Protein AF-A0A7V9I3N5-F1 (afdb_monomer_lite)

Structure (mmCIF, N/CA/C/O backbone):
data_AF-A0A7V9I3N5-F1
#
_entry.id   AF-A0A7V9I3N5-F1
#
loop_
_atom_site.group_PDB
_atom_site.id
_atom_site.type_symbol
_atom_site.label_atom_id
_atom_site.label_alt_id
_atom_site.label_comp_id
_atom_site.label_asym_id
_atom_site.label_entity_id
_atom_site.label_seq_id
_atom_site.pdbx_PDB_ins_code
_atom_site.Cartn_x
_atom_site.Cartn_y
_atom_site.Cartn_z
_atom_site.occupancy
_atom_site.B_iso_or_equiv
_atom_site.auth_seq_id
_atom_site.auth_comp_id
_atom_site.auth_asym_id
_atom_site.auth_atom_id
_atom_site.pdbx_PDB_model_num
ATOM 1 N N . MET A 1 1 ? 23.529 -1.086 1.995 1.00 63.31 1 MET A N 1
ATOM 2 C CA . MET A 1 1 ? 22.978 -0.033 2.885 1.00 63.31 1 MET A CA 1
ATOM 3 C C . MET A 1 1 ? 21.808 0.739 2.269 1.00 63.31 1 MET A C 1
ATOM 5 O O . MET A 1 1 ? 20.797 0.861 2.942 1.00 63.31 1 MET A O 1
ATOM 9 N N . ALA A 1 2 ? 21.884 1.232 1.023 1.00 70.44 2 ALA A N 1
ATOM 10 C CA . ALA A 1 2 ? 20.786 2.003 0.409 1.00 70.44 2 ALA A CA 1
ATOM 11 C C . ALA A 1 2 ? 19.458 1.220 0.292 1.00 70.44 2 ALA A C 1
ATOM 13 O O . ALA A 1 2 ? 18.419 1.730 0.693 1.00 70.44 2 ALA A O 1
ATOM 14 N N . PHE A 1 3 ? 19.508 -0.043 -0.146 1.00 71.62 3 PHE A N 1
ATOM 15 C CA . PHE A 1 3 ? 18.322 -0.901 -0.284 1.00 71.62 3 PHE A CA 1
ATOM 16 C C . PHE A 1 3 ? 17.526 -1.077 1.016 1.00 71.62 3 PHE A C 1
ATOM 18 O O . PHE A 1 3 ? 16.313 -0.917 1.008 1.00 71.62 3 PHE A O 1
ATOM 25 N N . TYR A 1 4 ? 18.199 -1.334 2.142 1.00 80.00 4 TYR A N 1
ATOM 26 C CA . TYR A 1 4 ? 17.542 -1.482 3.448 1.00 80.00 4 TYR A CA 1
ATOM 27 C C . TYR A 1 4 ? 16.784 -0.213 3.860 1.00 80.00 4 TYR A C 1
ATOM 29 O O . TYR A 1 4 ? 15.666 -0.294 4.352 1.00 80.00 4 TYR A O 1
ATOM 37 N N . ARG A 1 5 ? 17.365 0.967 3.611 1.00 81.88 5 ARG A N 1
ATOM 38 C CA . ARG A 1 5 ? 16.753 2.259 3.963 1.00 81.88 5 ARG A CA 1
ATOM 39 C C . ARG A 1 5 ? 15.498 2.533 3.136 1.00 81.88 5 ARG A C 1
ATOM 41 O O . 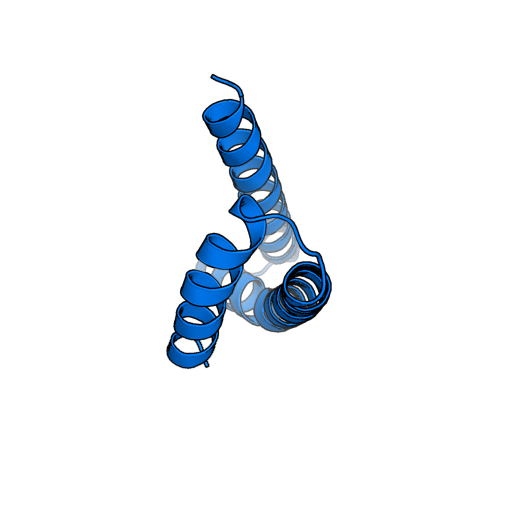ARG A 1 5 ? 14.517 3.023 3.681 1.00 81.88 5 ARG A O 1
ATOM 48 N N . ILE A 1 6 ? 15.531 2.186 1.849 1.00 75.00 6 ILE A N 1
ATOM 49 C CA . ILE A 1 6 ? 14.387 2.333 0.941 1.00 75.00 6 ILE A CA 1
ATOM 50 C C . ILE A 1 6 ? 13.273 1.359 1.335 1.00 75.00 6 ILE A C 1
ATOM 52 O O . ILE A 1 6 ? 12.128 1.778 1.467 1.00 75.00 6 ILE A O 1
ATOM 56 N N . LEU A 1 7 ? 13.607 0.088 1.585 1.00 78.69 7 LEU A N 1
ATOM 57 C CA . LEU A 1 7 ? 12.624 -0.922 1.985 1.00 78.69 7 LEU A CA 1
ATOM 58 C C . LEU A 1 7 ? 11.961 -0.563 3.320 1.00 78.69 7 LEU A C 1
ATOM 60 O O . LEU A 1 7 ? 10.744 -0.634 3.449 1.00 78.69 7 LEU A O 1
ATOM 64 N N . PHE A 1 8 ? 12.766 -0.146 4.300 1.00 83.75 8 PHE A N 1
ATOM 65 C CA . PHE A 1 8 ? 12.280 0.242 5.619 1.00 83.75 8 PHE A CA 1
ATOM 66 C C . PHE A 1 8 ? 11.376 1.478 5.550 1.00 83.75 8 PHE A C 1
ATOM 68 O O . PHE A 1 8 ? 10.311 1.475 6.160 1.00 83.75 8 PHE A O 1
ATOM 75 N N . GLY A 1 9 ? 11.758 2.497 4.770 1.00 82.19 9 GLY A N 1
ATOM 76 C CA . GLY A 1 9 ? 10.929 3.687 4.555 1.00 82.19 9 GLY A CA 1
ATOM 77 C C . GLY A 1 9 ? 9.591 3.348 3.900 1.00 82.19 9 GLY A C 1
ATOM 78 O O . GLY A 1 9 ? 8.543 3.672 4.446 1.00 82.19 9 GLY A O 1
ATOM 79 N N . LEU A 1 10 ? 9.618 2.593 2.797 1.00 74.75 10 LEU A N 1
ATOM 80 C CA . LEU A 1 10 ? 8.405 2.180 2.085 1.00 74.75 10 LEU A CA 1
ATOM 81 C C . LEU A 1 10 ? 7.461 1.357 2.981 1.00 74.75 10 LEU A C 1
ATOM 83 O O . LEU A 1 10 ? 6.247 1.549 2.967 1.00 74.75 10 LEU A O 1
ATOM 87 N N . SER A 1 11 ? 8.021 0.444 3.780 1.00 77.19 11 SER A N 1
ATOM 88 C CA . SER A 1 11 ? 7.244 -0.412 4.676 1.00 77.19 11 SER A CA 1
ATOM 89 C C . SER A 1 11 ? 6.644 0.373 5.846 1.00 77.19 11 SER A C 1
ATOM 91 O O . SER A 1 11 ? 5.507 0.108 6.239 1.00 77.19 11 SER A O 1
ATOM 93 N N . MET A 1 12 ? 7.386 1.340 6.397 1.00 89.31 12 MET A N 1
ATOM 94 C CA . MET A 1 12 ? 6.900 2.206 7.471 1.00 89.31 12 MET A CA 1
ATOM 95 C C . MET A 1 12 ? 5.770 3.114 6.975 1.00 89.31 12 MET A C 1
ATOM 97 O O . MET A 1 12 ? 4.739 3.199 7.640 1.00 89.31 12 MET A O 1
ATOM 101 N N . ASP A 1 13 ? 5.914 3.706 5.788 1.00 79.69 13 ASP A N 1
ATOM 102 C CA . ASP A 1 13 ? 4.890 4.566 5.186 1.00 79.69 13 ASP A CA 1
ATOM 103 C C . ASP A 1 13 ? 3.585 3.794 4.941 1.00 79.69 13 ASP A 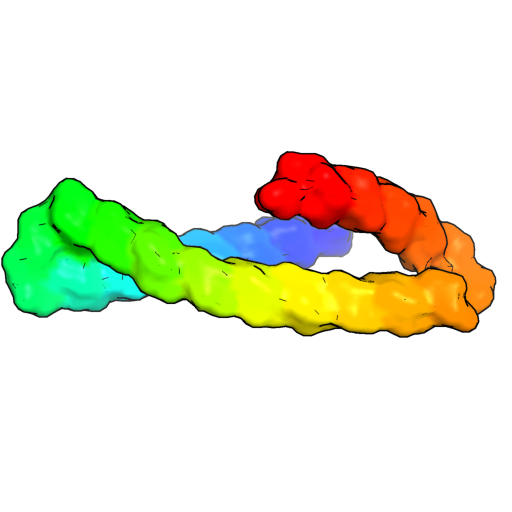C 1
ATOM 105 O O . ASP A 1 13 ? 2.495 4.279 5.258 1.00 79.69 13 ASP A O 1
ATOM 109 N N . TYR A 1 14 ? 3.688 2.546 4.471 1.00 75.06 14 TYR A N 1
ATOM 110 C CA . TYR A 1 14 ? 2.526 1.680 4.268 1.00 75.06 14 TYR A CA 1
ATOM 111 C C . TYR A 1 14 ? 1.841 1.308 5.591 1.00 75.06 14 TYR A C 1
ATOM 113 O O . TYR A 1 14 ? 0.619 1.410 5.723 1.00 75.06 14 TYR A O 1
ATOM 121 N N . MET A 1 15 ? 2.628 0.912 6.597 1.00 80.44 15 MET A N 1
ATOM 122 C CA . MET A 1 15 ? 2.102 0.480 7.892 1.00 80.44 15 MET A CA 1
ATOM 123 C C . MET A 1 15 ? 1.446 1.633 8.657 1.00 80.44 15 MET A C 1
ATOM 125 O O . MET A 1 15 ? 0.396 1.445 9.272 1.00 80.44 15 MET A O 1
ATOM 129 N N . VAL A 1 16 ? 2.021 2.836 8.589 1.00 82.06 16 VAL A N 1
ATOM 130 C CA . VAL A 1 16 ? 1.449 4.038 9.211 1.00 82.06 16 VAL A CA 1
ATOM 131 C C . VAL A 1 16 ? 0.140 4.430 8.528 1.00 82.06 16 VAL A C 1
ATOM 133 O O . VAL A 1 16 ? -0.829 4.742 9.221 1.00 82.06 16 VAL A O 1
ATOM 136 N N . PHE A 1 17 ? 0.066 4.360 7.197 1.00 77.88 17 PHE A N 1
ATOM 137 C CA . PHE A 1 17 ? -1.166 4.664 6.466 1.00 77.88 17 PHE A CA 1
ATOM 138 C C . PHE A 1 17 ? -2.295 3.676 6.803 1.00 77.88 17 PHE A C 1
ATOM 140 O O . PHE A 1 17 ? -3.414 4.091 7.118 1.00 77.88 17 PHE A O 1
ATOM 147 N N . LEU A 1 18 ? -1.980 2.377 6.818 1.00 76.50 18 LEU A N 1
ATOM 148 C CA . LEU A 1 18 ? -2.896 1.301 7.209 1.00 76.50 18 LEU A CA 1
ATOM 149 C C . LEU A 1 18 ? -3.412 1.490 8.644 1.00 76.50 18 LEU A C 1
ATOM 151 O 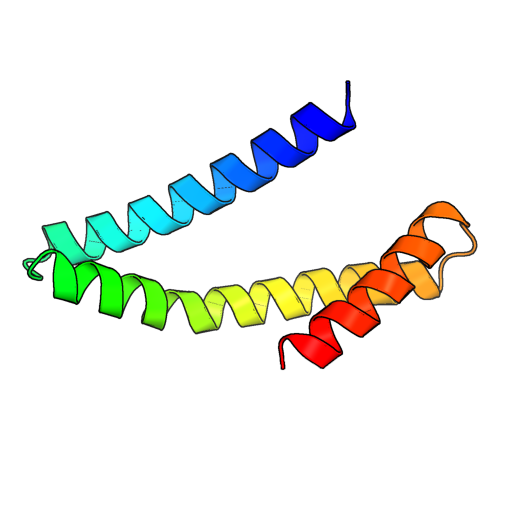O . LEU A 1 18 ? -4.621 1.501 8.880 1.00 76.50 18 LEU A O 1
ATOM 155 N N . MET A 1 19 ? -2.505 1.691 9.603 1.00 78.94 19 MET A N 1
ATOM 156 C CA . MET A 1 19 ? -2.864 1.867 11.013 1.00 78.94 19 MET A CA 1
ATOM 157 C C . MET A 1 19 ? -3.650 3.153 11.264 1.00 78.94 19 MET A C 1
ATOM 159 O O . MET A 1 19 ? -4.549 3.159 12.105 1.00 78.94 19 MET A O 1
ATOM 163 N N . SER A 1 20 ? -3.350 4.229 10.532 1.00 79.25 20 SER A N 1
ATOM 164 C CA . SER A 1 20 ? -4.099 5.484 10.614 1.00 79.25 20 SER A CA 1
ATOM 165 C C . SER A 1 20 ? -5.562 5.279 10.215 1.00 79.25 20 SER A C 1
ATOM 167 O O . SER A 1 20 ? -6.455 5.682 10.958 1.00 79.25 20 SER A O 1
ATOM 169 N N . ARG A 1 21 ? -5.816 4.561 9.112 1.00 73.88 21 ARG A N 1
ATOM 170 C CA . ARG A 1 21 ? -7.180 4.250 8.653 1.00 73.88 21 ARG A CA 1
ATOM 171 C C . ARG A 1 21 ? -7.944 3.346 9.613 1.00 73.88 21 ARG A C 1
ATOM 173 O O . ARG A 1 21 ? -9.076 3.660 9.959 1.00 73.88 21 ARG A O 1
ATOM 180 N N . ILE A 1 22 ? -7.317 2.281 10.114 1.00 73.12 22 ILE A N 1
ATOM 181 C CA . ILE A 1 22 ? -7.942 1.402 11.120 1.00 73.12 22 ILE A CA 1
ATOM 182 C C . ILE A 1 22 ? -8.284 2.192 12.394 1.00 73.12 22 ILE A C 1
ATOM 184 O O . ILE A 1 22 ? -9.352 2.014 12.981 1.00 73.12 22 ILE A O 1
ATOM 188 N N . ARG A 1 23 ? -7.388 3.090 12.825 1.00 79.38 23 ARG A N 1
ATOM 189 C CA . ARG A 1 23 ? -7.610 3.944 13.997 1.00 79.38 23 ARG A CA 1
ATOM 190 C C . ARG A 1 23 ? -8.742 4.943 13.771 1.00 79.38 23 ARG A C 1
ATOM 192 O O . ARG A 1 23 ? -9.507 5.183 14.696 1.00 79.38 23 ARG A O 1
ATOM 199 N N . GLU A 1 24 ? -8.844 5.526 12.583 1.00 79.56 24 GLU A N 1
ATOM 200 C CA . GLU A 1 24 ? -9.908 6.465 12.223 1.00 79.56 24 GLU A CA 1
ATOM 201 C C . GLU A 1 24 ? -11.288 5.798 12.314 1.00 79.56 24 GLU A C 1
ATOM 203 O O . GLU A 1 24 ? -12.166 6.325 12.994 1.00 79.56 24 GLU A O 1
ATOM 208 N N . GLU A 1 25 ? -11.436 4.594 11.758 1.00 73.56 25 GLU A N 1
ATOM 209 C CA . GLU A 1 25 ? -12.653 3.774 11.867 1.00 73.56 25 GLU A CA 1
ATOM 210 C C . GLU A 1 25 ? -12.973 3.406 13.330 1.00 73.56 25 GLU A C 1
ATOM 212 O O . GLU A 1 25 ? -14.120 3.488 13.774 1.00 73.56 25 GLU A O 1
ATOM 217 N N . HIS A 1 26 ? -11.954 3.063 14.127 1.00 73.38 26 HIS A N 1
ATOM 218 C CA . HIS A 1 26 ? -12.138 2.729 15.543 1.00 73.38 26 HIS A CA 1
ATOM 219 C C . HIS A 1 26 ? -12.579 3.936 16.390 1.00 73.38 26 HIS A C 1
ATOM 221 O O . HIS A 1 26 ? -13.458 3.809 17.243 1.00 73.38 26 HIS A O 1
ATOM 227 N N . VAL A 1 27 ? -12.008 5.121 16.142 1.00 81.25 27 VAL A N 1
ATOM 228 C CA . VAL A 1 27 ? -12.371 6.368 16.842 1.00 81.25 27 VAL A CA 1
ATOM 229 C C . VAL A 1 27 ? -13.796 6.820 16.494 1.00 81.25 27 VAL A C 1
ATOM 231 O O . VAL A 1 27 ? -14.459 7.412 17.342 1.00 81.25 27 VAL A O 1
ATOM 234 N N . HIS A 1 28 ? -14.307 6.484 15.306 1.00 79.25 28 HIS A N 1
ATOM 235 C CA . HIS A 1 28 ? -15.696 6.755 14.906 1.00 79.25 28 HIS A CA 1
ATOM 236 C C . HIS A 1 28 ? -16.731 5.789 15.523 1.00 79.25 28 HIS A C 1
ATOM 238 O O . HIS A 1 28 ? -17.912 5.848 15.184 1.00 79.25 28 HIS A O 1
ATOM 244 N N . GLY A 1 29 ? -16.324 4.942 16.476 1.00 76.81 29 GLY A N 1
ATOM 245 C CA . GLY A 1 29 ? -17.234 4.138 17.297 1.00 76.81 29 GLY A CA 1
ATOM 246 C C . GLY A 1 29 ? -17.379 2.681 16.858 1.00 76.81 29 GLY A C 1
ATOM 247 O O . GLY A 1 29 ? -18.168 1.945 17.454 1.00 76.81 29 GLY A O 1
ATOM 248 N N . LEU A 1 30 ? -16.613 2.228 15.860 1.00 75.81 30 LEU A N 1
ATOM 249 C CA . LEU A 1 30 ? -16.569 0.811 15.506 1.00 75.81 30 LEU A CA 1
ATOM 250 C C . LEU A 1 30 ? -15.800 0.011 16.563 1.00 75.81 30 LEU A C 1
ATOM 252 O O . LEU A 1 30 ? -14.694 0.363 16.977 1.00 75.81 30 LEU A O 1
ATOM 256 N N . GLN A 1 31 ? -16.373 -1.124 16.965 1.00 75.88 31 GLN A N 1
ATOM 257 C CA . GLN A 1 31 ? -15.692 -2.145 17.768 1.00 75.88 31 GLN A CA 1
ATOM 258 C C . GLN A 1 31 ? -14.371 -2.537 17.089 1.00 75.88 31 GLN A C 1
ATOM 260 O O . GLN A 1 31 ? -14.332 -2.680 15.868 1.00 75.88 31 GLN A O 1
ATOM 265 N N . THR A 1 32 ? -13.294 -2.748 17.853 1.00 75.31 32 THR A N 1
ATOM 266 C CA . THR A 1 32 ? -11.923 -2.934 17.327 1.00 75.31 32 THR A CA 1
ATOM 267 C C . THR A 1 32 ? -11.843 -3.967 16.199 1.00 75.31 32 THR A C 1
ATOM 269 O O . THR A 1 32 ? -11.161 -3.749 15.204 1.00 75.31 32 THR A O 1
ATOM 272 N N . ARG A 1 33 ? -12.593 -5.069 16.310 1.00 74.94 33 ARG A N 1
ATOM 273 C CA . ARG A 1 33 ? -12.639 -6.117 15.281 1.00 74.94 33 ARG A CA 1
ATOM 274 C C . ARG A 1 33 ? -13.324 -5.655 13.987 1.00 74.94 33 ARG A C 1
ATOM 276 O O . ARG A 1 33 ? -12.809 -5.914 12.907 1.00 74.94 33 ARG A O 1
ATOM 283 N N . ALA A 1 34 ? -14.427 -4.918 14.105 1.00 74.50 34 ALA A N 1
ATOM 284 C CA . ALA A 1 34 ? -15.160 -4.369 12.965 1.00 74.50 34 ALA A CA 1
ATOM 285 C C . ALA A 1 34 ? -14.393 -3.226 12.276 1.00 74.50 34 ALA A C 1
ATOM 287 O O . ALA A 1 34 ? -14.458 -3.106 11.057 1.00 74.50 34 ALA A O 1
ATOM 288 N N . ALA A 1 35 ? -13.632 -2.427 13.033 1.00 72.00 35 ALA A N 1
ATOM 289 C CA . ALA A 1 35 ? -12.762 -1.377 12.495 1.00 72.00 35 ALA A CA 1
ATOM 290 C C . ALA A 1 35 ? -11.588 -1.949 11.680 1.00 72.00 35 ALA A C 1
ATOM 292 O O . ALA A 1 35 ? -11.214 -1.387 10.655 1.00 72.00 35 ALA A O 1
ATOM 293 N N . VAL A 1 36 ? -11.027 -3.089 12.103 1.00 71.38 36 VAL A N 1
ATOM 294 C CA . VAL A 1 36 ? -9.992 -3.802 11.335 1.00 71.38 36 VAL A CA 1
ATOM 295 C C . VAL A 1 36 ? -10.578 -4.394 10.052 1.00 71.38 36 VAL A C 1
ATOM 297 O O . VAL A 1 36 ? -9.994 -4.211 8.988 1.00 71.38 36 VAL A O 1
ATOM 300 N N . GLU A 1 37 ? -11.741 -5.048 10.121 1.00 73.88 37 GLU A N 1
ATOM 301 C CA . GLU A 1 37 ? -12.413 -5.597 8.931 1.00 73.88 37 GLU A CA 1
ATOM 302 C C . GLU A 1 37 ? -12.782 -4.501 7.920 1.00 73.88 37 GLU A C 1
ATOM 304 O O . GLU A 1 37 ? -12.462 -4.631 6.738 1.00 73.88 37 GLU A O 1
ATOM 309 N N . HIS A 1 38 ? -13.375 -3.392 8.376 1.00 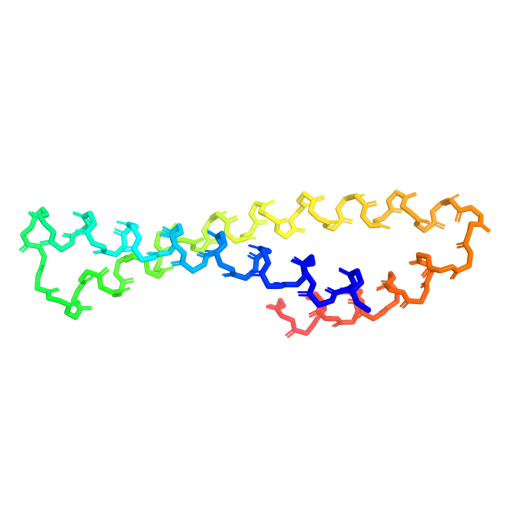70.62 38 HIS A N 1
ATOM 310 C CA . HIS A 1 38 ? -13.692 -2.255 7.505 1.00 70.62 38 HIS A CA 1
ATOM 311 C C . HIS A 1 38 ? -12.441 -1.556 6.978 1.00 70.62 38 HIS A C 1
ATOM 313 O O . HIS A 1 38 ? -12.388 -1.232 5.794 1.00 70.62 38 HIS A O 1
ATOM 319 N N . GLY A 1 39 ? -11.417 -1.368 7.814 1.00 68.00 39 GLY A N 1
ATOM 320 C CA . GLY A 1 39 ? -10.152 -0.768 7.401 1.00 68.00 39 GLY A CA 1
ATOM 321 C C . GLY A 1 39 ? -9.477 -1.574 6.291 1.00 68.00 39 GLY A C 1
ATOM 322 O O . GLY A 1 39 ? -9.094 -1.010 5.270 1.00 68.00 39 GLY A O 1
ATOM 323 N N . ILE A 1 40 ? -9.403 -2.900 6.433 1.00 69.44 40 ILE A N 1
ATOM 324 C CA . ILE A 1 40 ? -8.832 -3.787 5.407 1.00 69.44 40 ILE A CA 1
ATOM 325 C C . ILE A 1 40 ? -9.691 -3.773 4.131 1.00 69.44 40 ILE A C 1
ATOM 327 O O . ILE A 1 40 ? -9.152 -3.628 3.032 1.00 69.44 40 ILE A O 1
ATOM 331 N N . ALA A 1 41 ? -11.020 -3.851 4.256 1.00 71.31 41 ALA A N 1
ATOM 332 C CA . ALA A 1 41 ? -11.929 -3.835 3.107 1.00 71.31 41 ALA A CA 1
ATOM 333 C C . ALA A 1 41 ? -11.891 -2.501 2.332 1.00 71.31 41 ALA A C 1
ATOM 335 O O . ALA A 1 41 ? -11.897 -2.494 1.098 1.00 71.31 41 ALA A O 1
ATOM 336 N N . ALA A 1 42 ? -11.797 -1.367 3.031 1.00 68.31 42 ALA A N 1
ATOM 337 C CA . ALA A 1 42 ? -11.697 -0.041 2.423 1.00 68.31 42 ALA A CA 1
ATOM 338 C C . ALA A 1 42 ? -10.362 0.163 1.687 1.00 68.31 42 ALA A C 1
ATOM 340 O O . ALA A 1 42 ? -10.310 0.835 0.651 1.00 68.31 42 ALA A O 1
ATOM 341 N N . ILE A 1 43 ? -9.286 -0.452 2.186 1.00 65.62 43 ILE A N 1
ATOM 342 C CA . ILE A 1 43 ? -7.943 -0.341 1.607 1.00 65.62 43 ILE A CA 1
ATOM 343 C C . ILE A 1 43 ? -7.807 -1.152 0.317 1.00 65.62 43 ILE A C 1
ATOM 345 O O . ILE A 1 43 ? -7.008 -0.765 -0.532 1.00 65.62 43 ILE A O 1
ATOM 349 N N . GLY A 1 44 ? -8.645 -2.168 0.078 1.00 67.12 44 GLY A N 1
ATOM 350 C CA . GLY A 1 44 ? -8.610 -2.965 -1.157 1.00 67.12 44 GLY A CA 1
ATOM 351 C C . GLY A 1 44 ? -8.623 -2.122 -2.441 1.00 67.12 44 GLY A C 1
ATOM 352 O O . GLY A 1 44 ? -7.844 -2.363 -3.358 1.00 67.12 44 GLY A O 1
ATOM 353 N N . ARG A 1 45 ? -9.420 -1.045 -2.481 1.00 69.44 45 ARG A N 1
ATOM 354 C CA . ARG A 1 45 ? -9.485 -0.129 -3.641 1.00 69.44 45 ARG A CA 1
ATOM 355 C C . ARG A 1 45 ? -8.190 0.672 -3.822 1.00 69.44 45 ARG A C 1
ATOM 357 O O . ARG A 1 45 ? -7.770 0.928 -4.947 1.00 69.44 45 ARG A O 1
ATOM 364 N N . VAL A 1 46 ? -7.561 1.058 -2.711 1.00 70.38 46 VAL A N 1
ATOM 365 C CA . VAL A 1 46 ? -6.286 1.789 -2.685 1.00 70.38 46 VAL A CA 1
ATOM 366 C C . VAL A 1 46 ? -5.134 0.870 -3.093 1.00 70.38 46 VAL A C 1
ATOM 368 O O . VAL A 1 46 ? -4.276 1.297 -3.861 1.00 70.38 46 VAL A O 1
ATOM 371 N N . VAL A 1 47 ? -5.140 -0.395 -2.654 1.00 68.75 47 VAL A N 1
ATOM 372 C CA . VAL A 1 47 ? -4.150 -1.403 -3.072 1.00 68.75 47 VAL A CA 1
ATOM 373 C C . VAL A 1 47 ? -4.227 -1.642 -4.573 1.00 68.75 47 VAL A C 1
ATOM 375 O O . VAL A 1 47 ? -3.201 -1.583 -5.241 1.00 68.75 47 VAL A O 1
ATOM 378 N N . VAL A 1 48 ? -5.431 -1.819 -5.125 1.00 69.88 48 VAL A N 1
ATOM 379 C CA . VAL A 1 48 ? -5.621 -2.000 -6.573 1.00 69.88 48 VAL A CA 1
ATOM 380 C C . VAL A 1 48 ? -5.134 -0.774 -7.35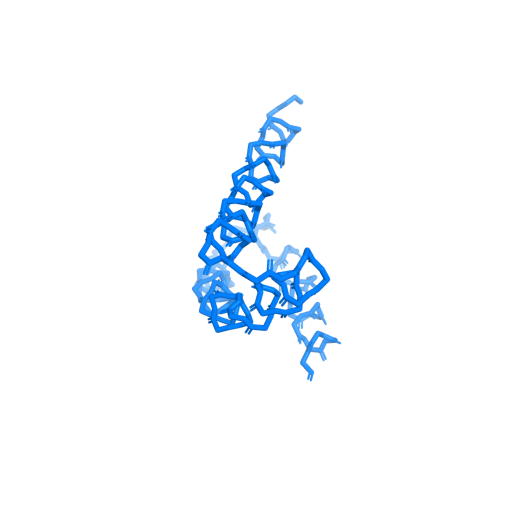6 1.00 69.88 48 VAL A C 1
ATOM 382 O O . VAL A 1 48 ? -4.444 -0.919 -8.363 1.00 69.88 48 VAL A O 1
ATOM 385 N N . ALA A 1 49 ? -5.419 0.443 -6.881 1.00 71.19 49 ALA A N 1
ATOM 386 C CA . ALA A 1 49 ? -4.907 1.663 -7.506 1.00 71.19 49 ALA A CA 1
ATOM 387 C C . ALA A 1 49 ? -3.369 1.753 -7.447 1.00 71.19 49 ALA A C 1
ATOM 389 O O . ALA A 1 49 ? -2.731 2.078 -8.448 1.00 71.19 49 ALA A O 1
ATOM 390 N N . ALA A 1 50 ? -2.761 1.420 -6.305 1.00 68.88 50 ALA A N 1
ATOM 391 C CA . ALA A 1 50 ? -1.308 1.386 -6.151 1.00 68.88 50 ALA A CA 1
ATOM 392 C C . ALA A 1 50 ? -0.661 0.314 -7.046 1.00 68.88 50 ALA A C 1
ATOM 394 O O . ALA A 1 50 ? 0.355 0.588 -7.684 1.00 68.88 50 ALA A O 1
ATOM 395 N N . ALA A 1 51 ? -1.274 -0.869 -7.152 1.00 66.94 51 ALA A N 1
ATOM 396 C CA . ALA A 1 51 ? -0.833 -1.949 -8.028 1.00 66.94 51 ALA A CA 1
ATOM 397 C C . ALA A 1 51 ? -0.876 -1.535 -9.507 1.00 66.94 51 ALA A C 1
ATOM 399 O O . ALA A 1 51 ? 0.077 -1.796 -10.238 1.00 66.94 51 ALA A O 1
ATOM 400 N N . LEU A 1 52 ? -1.920 -0.817 -9.939 1.00 75.00 52 LEU A N 1
ATOM 401 C CA . LEU A 1 52 ? -2.014 -0.275 -11.300 1.00 75.00 52 LEU A CA 1
ATOM 402 C C . LEU A 1 52 ? -0.935 0.776 -11.586 1.00 75.00 52 LEU A C 1
ATOM 404 O O . LEU A 1 52 ? -0.293 0.721 -12.636 1.00 75.00 52 LEU A O 1
ATOM 408 N N . ILE A 1 53 ? -0.705 1.716 -10.664 1.00 77.31 53 ILE A N 1
ATOM 409 C CA . ILE A 1 53 ? 0.319 2.760 -10.829 1.00 77.31 53 ILE A CA 1
ATOM 410 C C . ILE A 1 53 ? 1.713 2.127 -10.896 1.00 77.31 53 ILE A C 1
ATOM 412 O O . ILE A 1 53 ? 2.458 2.381 -11.843 1.00 77.31 53 ILE A O 1
ATOM 416 N N . MET A 1 54 ? 2.044 1.259 -9.936 1.00 64.94 54 MET A N 1
ATOM 417 C CA . MET A 1 54 ? 3.330 0.561 -9.898 1.00 64.94 54 MET A CA 1
ATOM 418 C C . MET A 1 54 ? 3.504 -0.335 -11.128 1.00 64.94 54 MET A C 1
ATOM 420 O O . MET A 1 54 ? 4.526 -0.245 -11.804 1.00 64.94 54 MET A O 1
ATOM 424 N N . GLY A 1 55 ? 2.484 -1.117 -11.492 1.00 68.81 55 GLY A N 1
ATOM 425 C CA . GLY A 1 55 ? 2.477 -1.946 -12.699 1.00 68.81 55 GLY A CA 1
ATOM 426 C C . GLY A 1 55 ? 2.723 -1.141 -13.977 1.00 68.81 55 GLY A C 1
ATOM 427 O O . GLY A 1 55 ? 3.505 -1.566 -14.824 1.00 68.81 55 GLY A O 1
ATOM 428 N N . THR A 1 56 ? 2.150 0.060 -14.086 1.00 70.50 56 THR A N 1
ATOM 429 C CA . THR A 1 56 ? 2.365 0.953 -15.238 1.00 70.50 56 THR A CA 1
ATOM 430 C C . THR A 1 56 ? 3.798 1.494 -15.290 1.00 70.50 56 THR A C 1
ATOM 432 O O . THR A 1 56 ? 4.421 1.485 -16.352 1.00 70.50 56 THR A O 1
ATOM 435 N N . VAL A 1 57 ? 4.358 1.922 -14.152 1.00 67.75 57 VAL A N 1
ATOM 436 C CA . VAL A 1 57 ? 5.753 2.397 -14.066 1.00 67.75 57 VAL A CA 1
ATOM 437 C C . VAL A 1 57 ? 6.738 1.276 -14.424 1.00 67.75 57 VAL A C 1
ATOM 439 O O . VAL A 1 57 ? 7.684 1.501 -15.178 1.00 67.75 57 VAL A O 1
ATOM 442 N N . PHE A 1 58 ? 6.495 0.048 -13.958 1.00 61.72 58 PHE A N 1
ATOM 443 C CA . PHE A 1 58 ? 7.342 -1.102 -14.287 1.00 61.72 58 PHE A CA 1
ATOM 444 C C . PHE A 1 58 ? 7.171 -1.584 -15.733 1.00 61.72 58 PHE A C 1
ATOM 446 O O . PHE A 1 58 ? 8.162 -1.954 -16.363 1.00 61.72 58 PHE A O 1
ATOM 453 N N . ALA A 1 59 ? 5.965 -1.512 -16.302 1.00 66.25 59 ALA A N 1
ATOM 454 C CA . ALA A 1 59 ? 5.745 -1.773 -17.724 1.00 66.25 59 ALA A CA 1
ATOM 455 C C . ALA A 1 59 ? 6.524 -0.781 -18.606 1.00 66.25 59 ALA A C 1
ATOM 457 O O . ALA A 1 59 ? 7.135 -1.185 -19.595 1.00 66.25 59 ALA A O 1
ATOM 458 N N . ALA A 1 60 ? 6.592 0.496 -18.213 1.00 66.25 60 ALA A N 1
ATOM 459 C CA . ALA A 1 60 ? 7.422 1.490 -18.892 1.00 66.25 60 ALA A CA 1
ATOM 460 C C . ALA A 1 60 ? 8.925 1.159 -18.805 1.00 66.25 60 ALA A C 1
ATOM 462 O O . ALA A 1 60 ? 9.672 1.424 -19.747 1.00 66.25 60 ALA A O 1
ATOM 463 N N . PHE A 1 61 ? 9.376 0.516 -17.724 1.00 62.28 61 PHE A N 1
ATOM 464 C CA . PHE A 1 61 ? 10.762 0.066 -17.601 1.00 62.28 61 PHE A CA 1
ATOM 465 C C . PHE A 1 61 ? 11.116 -1.141 -18.484 1.00 62.28 61 PHE A C 1
ATOM 467 O O . PHE A 1 61 ? 12.278 -1.265 -18.860 1.00 62.28 61 PHE A O 1
ATOM 474 N N . ILE A 1 62 ? 10.153 -1.983 -18.883 1.00 59.53 62 ILE A N 1
ATOM 475 C CA . ILE A 1 62 ? 10.383 -3.080 -19.851 1.00 59.53 62 ILE A CA 1
ATOM 476 C C . ILE A 1 62 ? 10.783 -2.536 -21.233 1.00 59.53 62 ILE A C 1
ATOM 478 O O . ILE A 1 62 ? 11.569 -3.167 -21.941 1.00 59.53 62 ILE A O 1
ATOM 482 N N . LEU A 1 63 ? 10.267 -1.361 -21.604 1.00 61.53 63 LEU A N 1
ATOM 483 C CA . LEU A 1 63 ? 10.638 -0.650 -22.833 1.00 61.53 63 LEU A CA 1
ATOM 484 C C . LEU A 1 63 ? 12.007 0.044 -22.733 1.00 61.53 63 LEU A C 1
ATOM 486 O O . LEU A 1 63 ? 12.562 0.442 -23.756 1.00 61.53 63 LEU A O 1
ATOM 490 N N . SER A 1 64 ? 12.560 0.185 -21.526 1.00 56.69 64 SER A N 1
ATOM 491 C CA . SER A 1 64 ? 13.848 0.834 -21.291 1.00 56.69 64 SER A CA 1
ATOM 492 C C . SER A 1 64 ? 14.994 -0.185 -21.373 1.00 56.69 64 SER A C 1
ATOM 494 O O . SER A 1 64 ? 14.900 -1.293 -20.851 1.00 56.69 64 SER A O 1
ATOM 496 N N . ALA A 1 65 ? 16.092 0.167 -22.046 1.00 54.75 65 ALA A N 1
ATOM 497 C CA . ALA A 1 65 ? 17.175 -0.758 -22.418 1.00 54.75 65 ALA A CA 1
ATOM 498 C C . ALA A 1 65 ? 18.106 -1.192 -21.259 1.00 54.75 65 ALA A C 1
ATOM 500 O O . ALA A 1 65 ? 19.082 -1.908 -21.489 1.00 54.75 65 ALA A O 1
ATOM 501 N N . ASP A 1 66 ? 17.820 -0.778 -20.022 1.00 55.75 66 ASP A N 1
ATOM 502 C CA . ASP A 1 66 ? 18.642 -1.065 -18.846 1.00 55.75 66 ASP A CA 1
ATOM 503 C C . ASP A 1 66 ? 18.362 -2.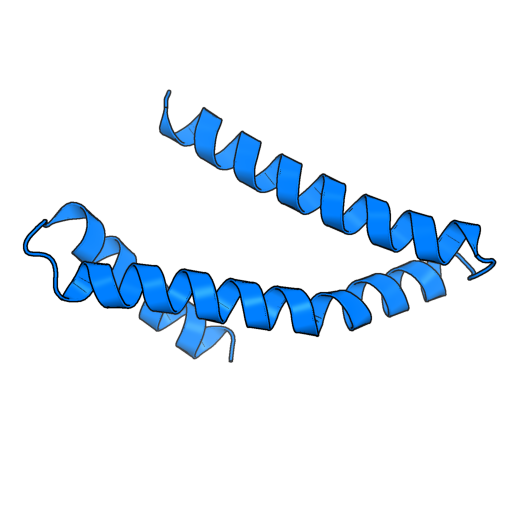462 -18.256 1.00 55.75 66 ASP A C 1
ATOM 505 O O . ASP A 1 66 ? 17.221 -2.908 -18.134 1.00 55.75 66 ASP A O 1
ATOM 509 N N . ARG A 1 67 ? 19.421 -3.190 -17.874 1.00 52.91 67 ARG A N 1
ATOM 510 C CA . ARG A 1 67 ? 19.341 -4.626 -17.518 1.00 52.91 67 ARG A CA 1
ATOM 511 C C . ARG A 1 67 ? 18.757 -4.884 -16.122 1.00 52.91 67 ARG A C 1
ATOM 513 O O . ARG A 1 67 ? 18.082 -5.888 -15.923 1.00 52.91 67 ARG A O 1
ATOM 520 N N . ILE A 1 68 ? 18.969 -3.954 -15.189 1.00 58.25 68 ILE A N 1
ATOM 521 C CA . ILE A 1 68 ? 18.476 -4.013 -13.801 1.00 58.25 68 ILE A CA 1
ATOM 522 C C . ILE A 1 68 ? 16.932 -4.012 -13.725 1.00 58.25 68 ILE A C 1
ATOM 524 O O . ILE A 1 68 ? 16.382 -4.898 -13.075 1.00 58.25 68 ILE A O 1
ATOM 528 N N . PRO A 1 69 ? 16.191 -3.104 -14.394 1.00 59.38 69 PRO A N 1
ATOM 529 C CA . PRO A 1 69 ? 14.727 -3.121 -14.350 1.00 59.38 69 PRO A CA 1
ATOM 530 C C . PRO A 1 69 ? 14.079 -4.367 -14.975 1.00 59.38 69 PRO A C 1
ATOM 532 O O . PRO A 1 69 ? 12.954 -4.717 -14.619 1.00 59.38 69 PRO A O 1
ATOM 535 N N . LYS A 1 70 ? 14.771 -5.056 -15.888 1.00 56.22 70 LYS A N 1
ATOM 536 C CA . LYS A 1 70 ? 14.212 -6.175 -16.660 1.00 56.22 70 LYS A CA 1
ATOM 537 C C . LYS A 1 70 ? 13.983 -7.436 -15.817 1.00 56.22 70 LYS A C 1
ATOM 539 O O . LYS A 1 70 ? 12.971 -8.110 -15.992 1.00 56.22 70 LYS A O 1
ATOM 544 N N . GLU A 1 71 ? 14.889 -7.729 -14.883 1.00 64.75 71 GLU A N 1
ATOM 545 C CA . GLU A 1 71 ? 14.753 -8.865 -13.954 1.00 64.75 71 GLU A CA 1
ATOM 546 C C . GLU A 1 71 ? 13.647 -8.620 -12.919 1.00 64.75 71 GLU A C 1
ATOM 548 O O . GLU A 1 71 ? 12.841 -9.511 -12.645 1.00 64.75 71 GLU A O 1
ATOM 553 N N . PHE A 1 72 ? 13.540 -7.385 -12.418 1.00 65.75 72 PHE A N 1
ATOM 554 C CA . PHE A 1 72 ? 12.445 -6.979 -11.535 1.00 65.75 72 PHE A CA 1
ATOM 555 C C . PHE A 1 72 ? 11.087 -7.027 -12.245 1.00 65.75 72 PHE A C 1
ATOM 557 O O . PHE A 1 72 ? 10.121 -7.506 -11.656 1.00 65.75 72 PHE A O 1
ATOM 564 N N . GLY A 1 73 ? 11.010 -6.605 -13.514 1.00 64.19 73 GLY A N 1
ATOM 565 C CA . GLY A 1 73 ? 9.777 -6.661 -14.306 1.00 64.19 73 GLY A CA 1
ATOM 566 C C . GLY A 1 73 ? 9.236 -8.083 -14.502 1.00 64.19 73 GLY A C 1
ATOM 567 O O . GLY A 1 73 ? 8.027 -8.291 -14.418 1.00 64.19 73 GLY A O 1
ATOM 568 N N . LEU A 1 74 ? 10.114 -9.075 -14.697 1.00 70.31 74 LEU A N 1
ATOM 569 C CA . LEU A 1 74 ? 9.720 -10.482 -14.845 1.00 70.31 74 LEU A CA 1
ATOM 570 C C . LEU A 1 74 ? 9.170 -11.071 -13.534 1.00 70.31 74 LEU A C 1
ATOM 572 O O . LEU A 1 74 ? 8.103 -11.683 -13.539 1.00 70.31 74 LEU A O 1
ATOM 576 N N . LEU A 1 75 ? 9.873 -10.859 -12.415 1.00 72.38 75 LEU A N 1
ATOM 577 C CA . LEU A 1 75 ? 9.430 -11.287 -11.079 1.00 72.38 75 LEU A CA 1
ATOM 578 C C . LEU A 1 75 ? 8.061 -10.693 -10.717 1.00 72.38 75 LEU A C 1
ATOM 580 O O . LEU A 1 75 ? 7.222 -11.377 -10.133 1.00 72.38 75 LEU A O 1
ATOM 584 N N . LEU A 1 76 ? 7.815 -9.439 -11.104 1.00 64.69 76 LEU A N 1
ATOM 585 C CA . LEU A 1 76 ? 6.563 -8.747 -10.809 1.00 64.69 76 LEU A CA 1
ATOM 586 C C . LEU A 1 76 ? 5.391 -9.213 -11.675 1.00 64.69 76 LEU A C 1
ATOM 588 O O . LEU A 1 76 ? 4.280 -9.341 -11.168 1.00 64.69 76 LEU A O 1
ATOM 592 N N . ALA A 1 77 ? 5.626 -9.475 -12.965 1.00 65.06 77 ALA A N 1
ATOM 593 C CA . ALA A 1 77 ? 4.599 -10.025 -13.847 1.00 65.06 77 ALA A CA 1
ATOM 594 C C . ALA A 1 77 ? 4.072 -11.358 -13.297 1.00 65.06 77 ALA A C 1
ATOM 596 O O . ALA A 1 77 ? 2.866 -11.589 -13.294 1.00 65.06 77 ALA A O 1
ATOM 597 N N . VAL A 1 78 ? 4.968 -12.189 -12.755 1.00 74.06 78 VAL A N 1
ATOM 598 C CA . VAL A 1 78 ? 4.605 -13.435 -12.069 1.00 74.06 78 VAL A CA 1
ATOM 599 C C . VAL A 1 78 ? 3.843 -13.161 -10.769 1.00 74.06 78 VAL A C 1
ATOM 601 O O . VAL A 1 78 ? 2.830 -13.809 -10.522 1.00 74.06 78 VAL A O 1
ATOM 604 N N . ALA A 1 79 ? 4.279 -12.192 -9.958 1.00 70.38 79 ALA A N 1
ATOM 605 C CA . ALA A 1 79 ? 3.604 -11.839 -8.707 1.00 70.38 79 ALA A CA 1
ATOM 606 C C . ALA A 1 79 ? 2.158 -11.357 -8.934 1.00 70.38 79 ALA A C 1
ATOM 608 O O . ALA A 1 79 ? 1.255 -11.876 -8.292 1.00 70.38 79 ALA A O 1
ATOM 609 N N . ILE A 1 80 ? 1.916 -10.450 -9.890 1.00 64.38 80 ILE A N 1
ATOM 610 C CA . ILE A 1 80 ? 0.561 -9.960 -10.220 1.00 64.38 80 ILE A CA 1
ATOM 611 C C . ILE A 1 80 ? -0.318 -11.088 -10.767 1.00 64.38 80 ILE A C 1
ATOM 613 O O . ILE A 1 80 ? -1.480 -11.184 -10.395 1.00 64.38 80 ILE A O 1
ATOM 617 N N . LEU A 1 81 ? 0.229 -11.961 -11.621 1.00 65.69 81 LEU A N 1
ATOM 618 C CA . LEU A 1 81 ? -0.509 -13.118 -12.140 1.00 65.69 81 LEU A CA 1
ATOM 619 C C . LEU A 1 81 ? -0.907 -14.113 -11.034 1.00 65.69 81 LEU A C 1
ATOM 621 O O . LEU A 1 81 ? -1.813 -14.911 -11.237 1.00 65.69 81 LEU A O 1
ATOM 625 N N . THR A 1 82 ? -0.194 -14.098 -9.906 1.00 69.88 82 THR A N 1
ATOM 626 C CA . THR A 1 82 ? -0.445 -14.975 -8.753 1.00 69.88 82 THR A CA 1
ATOM 627 C C . THR A 1 82 ? -1.340 -14.308 -7.698 1.00 69.88 82 THR A C 1
ATOM 629 O O . THR A 1 82 ? -2.001 -15.011 -6.942 1.00 69.88 82 THR A O 1
ATOM 632 N N . ASP A 1 83 ? -1.341 -12.973 -7.624 1.00 53.72 83 ASP A N 1
ATOM 633 C CA . ASP A 1 83 ? -2.113 -12.169 -6.660 1.00 53.72 83 ASP A CA 1
ATOM 634 C C . ASP A 1 83 ? -3.528 -11.807 -7.171 1.00 53.72 83 ASP A C 1
ATOM 636 O O . ASP A 1 83 ? -4.377 -11.385 -6.387 1.00 53.72 83 ASP A O 1
ATOM 640 N N . ALA A 1 84 ? -3.784 -11.979 -8.477 1.00 46.62 84 ALA A N 1
ATOM 641 C CA . ALA A 1 84 ? -5.095 -11.823 -9.124 1.00 46.62 84 ALA A CA 1
ATOM 642 C C . ALA A 1 84 ? -5.908 -13.128 -9.132 1.00 46.62 84 ALA A C 1
ATOM 644 O O . ALA A 1 84 ? -7.141 -13.040 -8.924 1.00 46.62 84 ALA A O 1
#

Sequence (84 aa):
MAFYRILFGLSMDYMVFLMSRIREEHVHGLQTRAAVEHGIAAIGRVVVAAALIMGTVFAAFILSADRIPKEFGLLLAVAILTDA

Secondary structure (DSSP, 8-state):
-HHHHHHHHHHHHHHHHHHHHHHHHHHTT--HHHHHHHHHHHHHHHHHHHHHHHHHHHHHHHTS--HHHHHHHHHHHHHHHHH-

Radius of gyration: 16.6 Å; chains: 1; bounding box: 40×22×41 Å

Foldseek 3Di:
DVVVVVVVVVVVVVVCVLVVQLVVQVVVPDDSVVSNVVSVVVCVVVVVVVLVVVLVVLVVCCVPPDPVSVVVSVVVVVVVVVVD

pLDDT: mean 70.42, std 7.95, range [46.62, 89.31]